Protein AF-A0A1F6PAA2-F1 (afdb_monomer_lite)

Foldseek 3Di:
DPPPVVVLVVLLVVLVVLVVVLLVLLVVLLVVLVVLVVVPVDDPVSVVVSVVLVVLSVVLVVLQVVQPPDDSVSSSVSSVVSSVSSVVSSVSSVVSCCVSPVD

pLDDT: mean 89.42, std 10.75, range [46.44, 97.75]

Sequence (103 aa):
MSERSGGEKNIEEYLYQEYDGMMNEVVFKLVELAAANVSVNLTDKEIRRIKELNSRRSNILEVQHAAKSKSTEEKIKSYQEIIPMLKELLDDMKKFEAKILPR

Structure (mmCIF, N/CA/C/O backbone):
data_AF-A0A1F6PAA2-F1
#
_entry.id   AF-A0A1F6PAA2-F1
#
loop_
_atom_site.group_PDB
_atom_site.id
_atom_site.type_symbol
_atom_site.label_atom_id
_atom_site.label_alt_id
_atom_site.label_comp_id
_atom_site.label_asym_id
_atom_site.label_entity_id
_atom_site.label_seq_id
_atom_site.pdbx_PDB_ins_code
_atom_site.Cartn_x
_atom_site.Cartn_y
_atom_site.Cartn_z
_atom_site.occupancy
_atom_site.B_iso_or_equiv
_atom_site.auth_seq_id
_atom_site.auth_comp_id
_atom_site.auth_asym_id
_atom_site.auth_atom_id
_atom_site.pdbx_PDB_model_num
ATOM 1 N N . MET A 1 1 ? -26.424 0.001 28.631 1.00 46.44 1 MET A N 1
ATOM 2 C CA . MET A 1 1 ? -25.203 0.511 27.969 1.00 46.44 1 MET A CA 1
ATOM 3 C C . MET A 1 1 ? -24.588 -0.622 27.143 1.00 46.44 1 MET A C 1
ATOM 5 O O . MET A 1 1 ? -23.769 -1.350 27.682 1.00 46.44 1 MET A O 1
ATOM 9 N N . SER A 1 2 ? -25.012 -0.828 25.885 1.00 51.69 2 SER A N 1
ATOM 10 C CA . SER A 1 2 ? -24.464 -1.908 25.022 1.00 51.69 2 SER A CA 1
ATOM 11 C C . SER A 1 2 ? -24.399 -1.582 23.519 1.00 51.69 2 SER A C 1
ATOM 13 O O . SER A 1 2 ? -23.928 -2.411 22.752 1.00 51.69 2 SER A O 1
ATOM 15 N N . GLU A 1 3 ? -24.799 -0.388 23.071 1.00 55.00 3 GLU A N 1
ATOM 16 C CA . GLU A 1 3 ? -24.858 -0.066 21.629 1.00 55.00 3 GLU A CA 1
ATOM 17 C C . GLU A 1 3 ? -23.514 0.385 21.030 1.00 55.00 3 GLU A C 1
ATOM 19 O O . GLU A 1 3 ? -23.278 0.196 19.839 1.00 55.00 3 GLU A O 1
ATOM 24 N N . ARG A 1 4 ? -22.589 0.919 21.843 1.00 56.81 4 ARG A N 1
ATOM 25 C CA . ARG A 1 4 ? -21.290 1.424 21.349 1.00 56.81 4 ARG A CA 1
ATOM 26 C C . ARG A 1 4 ? -20.408 0.336 20.728 1.00 56.81 4 ARG A C 1
ATOM 28 O O . ARG A 1 4 ? -19.791 0.572 19.699 1.00 56.81 4 ARG A O 1
ATOM 35 N N . SER A 1 5 ? -20.413 -0.871 21.297 1.00 64.94 5 SER A N 1
ATOM 36 C CA . SER A 1 5 ? -19.523 -1.956 20.858 1.00 64.94 5 SER A CA 1
ATOM 37 C C . SER A 1 5 ? -19.904 -2.551 19.491 1.00 64.94 5 SER A C 1
ATOM 39 O O . SER A 1 5 ? -19.048 -3.117 18.814 1.00 64.94 5 SER A O 1
ATOM 41 N N . GLY A 1 6 ? -21.165 -2.413 19.062 1.00 77.50 6 GLY A N 1
ATOM 42 C CA . GLY A 1 6 ? -21.617 -2.881 17.746 1.00 77.50 6 GLY A CA 1
ATOM 43 C C . GLY A 1 6 ? -21.226 -1.938 16.605 1.00 77.50 6 GLY A C 1
ATOM 44 O O . GLY A 1 6 ? -20.801 -2.395 15.548 1.00 77.50 6 GLY A O 1
ATOM 45 N N . GLY A 1 7 ? -21.314 -0.623 16.829 1.00 84.00 7 GLY A N 1
ATOM 46 C CA . GLY A 1 7 ? -20.970 0.380 15.814 1.00 84.00 7 GLY A CA 1
ATOM 47 C C . GLY A 1 7 ? -19.477 0.414 15.483 1.00 84.00 7 GLY A C 1
ATOM 48 O O . GLY A 1 7 ? -19.106 0.484 14.314 1.00 84.00 7 GLY A O 1
ATOM 49 N N . GLU A 1 8 ? -18.617 0.302 16.496 1.00 83.62 8 GLU A N 1
ATOM 50 C CA . GLU A 1 8 ? -17.159 0.314 16.314 1.00 83.62 8 GLU A CA 1
ATOM 51 C C . GLU A 1 8 ? -16.664 -0.908 15.533 1.00 83.62 8 GLU A C 1
ATOM 53 O O . GLU A 1 8 ? -15.831 -0.765 14.644 1.00 83.62 8 GLU A O 1
ATOM 58 N N . LYS A 1 9 ? -17.227 -2.097 15.786 1.00 83.75 9 LYS A N 1
ATOM 59 C CA . LYS A 1 9 ? -16.883 -3.305 15.019 1.00 83.75 9 LYS A CA 1
ATOM 60 C C . LYS A 1 9 ? -17.240 -3.185 13.538 1.00 83.75 9 LYS A C 1
ATOM 62 O O . LYS A 1 9 ? -16.438 -3.580 12.700 1.00 83.75 9 LYS A O 1
ATOM 67 N N . ASN A 1 10 ? -18.391 -2.592 13.214 1.00 92.00 10 ASN A N 1
ATOM 68 C CA . ASN A 1 10 ? -18.787 -2.370 11.820 1.00 92.00 10 ASN A CA 1
ATOM 69 C C . ASN A 1 10 ? -17.846 -1.383 11.107 1.00 92.00 10 ASN A C 1
ATOM 71 O O . ASN A 1 10 ? -17.533 -1.565 9.933 1.00 92.00 10 ASN A O 1
ATOM 75 N N . ILE A 1 11 ? -17.374 -0.347 11.812 1.00 95.06 11 ILE A N 1
ATOM 76 C CA . ILE A 1 11 ? -16.395 0.610 11.273 1.00 95.06 11 ILE A CA 1
ATOM 77 C C . ILE A 1 11 ? -15.031 -0.064 11.076 1.00 95.06 11 ILE A C 1
ATOM 79 O O . ILE A 1 11 ? -14.418 0.118 10.026 1.00 95.06 11 ILE A O 1
ATOM 83 N N . GLU A 1 12 ? -14.562 -0.846 12.054 1.00 93.81 12 GLU A N 1
ATOM 84 C CA . GLU A 1 12 ? -13.314 -1.618 11.946 1.00 93.81 12 GLU A CA 1
ATOM 85 C C . GLU A 1 12 ? -13.347 -2.540 10.723 1.00 93.81 12 GLU A C 1
ATOM 87 O O . GLU A 1 12 ? -12.401 -2.539 9.940 1.00 93.81 12 GLU A O 1
ATOM 92 N N . GLU A 1 13 ? -14.439 -3.285 10.533 1.00 95.38 13 GLU A N 1
ATOM 93 C CA . GLU A 1 13 ? -14.599 -4.210 9.410 1.00 95.38 13 GLU A CA 1
ATOM 94 C C . GLU A 1 13 ? -14.611 -3.486 8.059 1.00 95.38 13 GLU A C 1
ATOM 96 O O . GLU A 1 13 ? -13.885 -3.887 7.149 1.00 95.38 13 GLU A O 1
ATOM 101 N N . TYR A 1 14 ? -15.364 -2.387 7.940 1.00 96.75 14 TYR A N 1
ATOM 102 C CA . TYR A 1 14 ? -15.388 -1.568 6.726 1.00 96.75 14 TYR A CA 1
ATOM 103 C C . TYR A 1 14 ? -13.989 -1.041 6.368 1.00 96.75 14 TYR A C 1
ATOM 105 O O . TYR A 1 14 ? -13.522 -1.200 5.239 1.00 96.75 14 TYR A O 1
ATOM 113 N N . LEU A 1 15 ? -13.290 -0.446 7.340 1.00 96.50 15 LEU A N 1
ATOM 1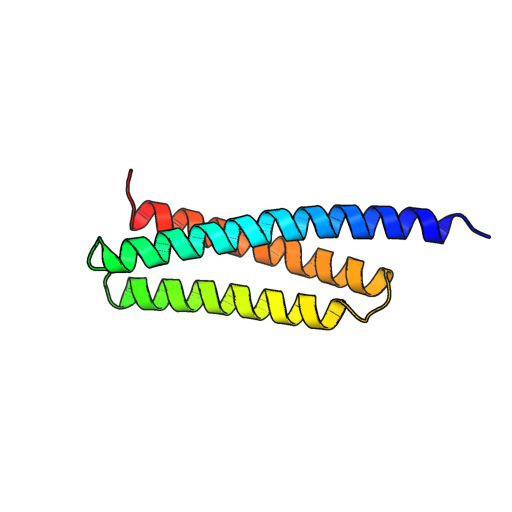14 C CA . LEU A 1 15 ? -11.956 0.111 7.117 1.00 96.50 15 LEU A CA 1
ATOM 115 C C . LEU A 1 15 ? -10.931 -0.981 6.802 1.00 96.50 15 LEU A C 1
ATOM 117 O O . LEU A 1 15 ? -10.048 -0.772 5.971 1.00 96.50 15 LEU A O 1
ATOM 121 N N . TYR A 1 16 ? -11.055 -2.150 7.432 1.00 95.38 16 TYR A N 1
ATOM 122 C CA . TYR A 1 16 ? -10.209 -3.295 7.127 1.00 95.38 16 TYR A CA 1
ATOM 123 C C . TYR A 1 16 ? -10.423 -3.799 5.695 1.00 95.38 16 TYR A C 1
ATOM 125 O O . TYR A 1 16 ? -9.441 -4.066 5.008 1.00 95.38 16 TYR A O 1
ATOM 133 N N . GLN A 1 17 ? -11.667 -3.883 5.215 1.00 96.56 17 GLN A N 1
ATOM 134 C CA . GLN A 1 17 ? -11.960 -4.270 3.829 1.00 96.56 17 GLN A CA 1
ATOM 135 C C . GLN A 1 17 ? -11.397 -3.258 2.818 1.00 96.56 17 GLN A C 1
ATOM 137 O O . GLN A 1 17 ? -10.812 -3.662 1.812 1.00 96.56 17 GLN A O 1
ATOM 142 N N . GLU A 1 18 ? -11.517 -1.953 3.092 1.00 96.94 18 GLU A N 1
ATOM 143 C CA . GLU A 1 18 ? -10.921 -0.903 2.250 1.00 96.94 18 GLU A CA 1
ATOM 144 C C . GLU A 1 18 ? -9.385 -1.021 2.222 1.00 96.94 18 GLU A C 1
ATOM 146 O O . GLU A 1 18 ? -8.776 -1.006 1.149 1.00 96.94 18 GLU A O 1
ATOM 151 N N . TYR A 1 19 ? -8.764 -1.215 3.391 1.00 96.31 19 TYR A N 1
ATOM 152 C CA . TYR A 1 19 ? -7.330 -1.483 3.518 1.00 96.31 19 TYR A CA 1
ATOM 153 C C . TYR A 1 19 ? -6.893 -2.720 2.718 1.00 96.31 19 TYR A C 1
ATOM 155 O O . TYR A 1 19 ? -5.927 -2.645 1.957 1.00 96.31 19 TYR A O 1
ATOM 163 N N . ASP A 1 20 ? -7.583 -3.849 2.889 1.00 95.75 20 ASP A N 1
ATOM 164 C CA . ASP A 1 20 ? -7.212 -5.131 2.286 1.00 95.75 20 ASP A CA 1
ATOM 165 C C . ASP A 1 20 ? -7.308 -5.070 0.757 1.00 95.75 20 ASP A C 1
ATOM 167 O O . ASP A 1 20 ? -6.371 -5.458 0.056 1.00 95.75 20 ASP A O 1
ATOM 171 N N . GLY A 1 21 ? -8.381 -4.465 0.234 1.00 96.88 21 GLY A N 1
ATOM 172 C CA . GLY A 1 21 ? -8.548 -4.225 -1.199 1.00 96.88 21 GLY A CA 1
ATOM 173 C C . GLY A 1 21 ? -7.403 -3.402 -1.798 1.00 96.88 21 GLY A C 1
ATOM 174 O O . GLY A 1 21 ? -6.822 -3.792 -2.812 1.00 96.88 21 GLY A O 1
ATOM 175 N N . MET A 1 22 ? -7.017 -2.303 -1.142 1.00 97.69 22 MET A N 1
ATOM 176 C CA . MET A 1 22 ? -5.909 -1.457 -1.605 1.00 97.69 22 MET A CA 1
ATOM 177 C C . MET A 1 22 ? -4.547 -2.142 -1.479 1.00 97.69 22 MET A C 1
ATOM 179 O O . MET A 1 22 ? -3.713 -2.019 -2.374 1.00 97.69 22 MET A O 1
ATOM 183 N N . MET A 1 23 ? -4.300 -2.878 -0.392 1.00 96.62 23 MET A N 1
ATOM 184 C CA . MET A 1 23 ? -3.048 -3.615 -0.211 1.00 96.62 23 MET A CA 1
ATOM 185 C C . MET A 1 23 ? -2.890 -4.708 -1.275 1.00 96.62 23 MET A C 1
ATOM 187 O O . MET A 1 23 ? -1.796 -4.880 -1.816 1.00 96.62 23 MET A O 1
ATOM 191 N N . ASN A 1 24 ? -3.976 -5.401 -1.627 1.00 96.81 24 ASN A N 1
ATOM 192 C CA . ASN A 1 24 ? -3.980 -6.369 -2.722 1.00 96.81 24 ASN A CA 1
ATOM 193 C C . ASN A 1 24 ? -3.671 -5.700 -4.073 1.00 96.81 24 ASN A C 1
ATOM 195 O O . ASN A 1 24 ? -2.853 -6.225 -4.830 1.00 96.81 24 ASN A O 1
ATOM 199 N N . GLU A 1 25 ? -4.233 -4.517 -4.353 1.00 97.06 25 GLU A N 1
ATOM 200 C CA . GLU A 1 25 ? -3.894 -3.743 -5.559 1.00 97.0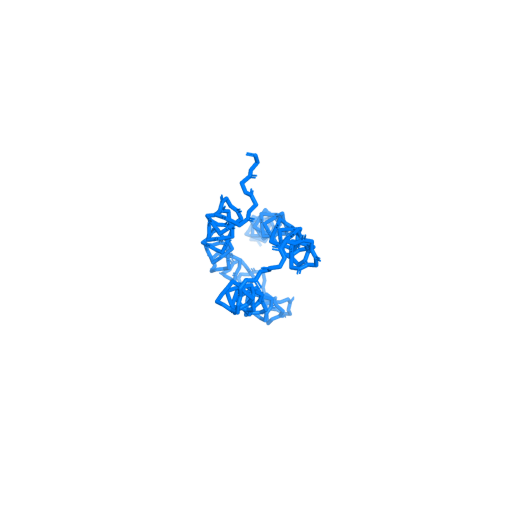6 25 GLU A CA 1
ATOM 201 C C . GLU A 1 25 ? -2.406 -3.338 -5.578 1.00 97.06 25 GLU A C 1
ATOM 203 O O . GLU A 1 25 ? -1.738 -3.496 -6.601 1.00 97.06 25 GLU A O 1
ATOM 208 N N . VAL A 1 26 ? -1.848 -2.887 -4.446 1.00 96.75 26 VAL A N 1
ATOM 209 C CA . VAL A 1 26 ? -0.414 -2.556 -4.326 1.00 96.75 26 VAL A CA 1
ATOM 210 C C . VAL A 1 26 ? 0.456 -3.778 -4.622 1.00 96.75 26 VAL A C 1
ATOM 212 O O . VAL A 1 26 ? 1.425 -3.678 -5.375 1.00 96.75 26 VAL A O 1
ATOM 215 N N . VAL A 1 27 ? 0.128 -4.937 -4.044 1.00 95.12 27 VAL A N 1
ATOM 216 C CA . VAL A 1 27 ? 0.878 -6.180 -4.276 1.00 95.12 27 VAL A CA 1
ATOM 217 C C . VAL A 1 27 ? 0.822 -6.576 -5.748 1.00 95.12 27 VAL A C 1
ATOM 219 O O . VAL A 1 27 ? 1.867 -6.861 -6.330 1.00 95.12 27 VAL A O 1
ATOM 222 N N . PHE A 1 28 ? -0.362 -6.544 -6.361 1.00 95.19 28 PHE A N 1
ATOM 223 C CA . PHE A 1 28 ? -0.532 -6.866 -7.775 1.00 95.19 28 PHE A CA 1
ATOM 224 C C . PHE A 1 28 ? 0.330 -5.963 -8.666 1.00 95.19 28 PHE A C 1
ATOM 226 O O . PHE A 1 28 ? 1.125 -6.455 -9.466 1.00 95.19 28 PHE A O 1
ATOM 233 N N . LYS A 1 29 ? 0.278 -4.645 -8.448 1.00 93.88 29 LYS A N 1
ATOM 234 C CA . LYS A 1 29 ? 1.091 -3.691 -9.210 1.00 93.88 29 LYS A CA 1
ATOM 235 C C . LYS A 1 29 ? 2.591 -3.887 -9.005 1.00 93.88 29 LYS A C 1
ATOM 237 O O . LYS A 1 29 ? 3.361 -3.748 -9.950 1.00 93.88 29 LYS A O 1
ATOM 242 N N . LEU A 1 30 ? 3.045 -4.226 -7.796 1.00 92.50 30 LEU A N 1
ATOM 243 C CA . LEU A 1 30 ? 4.462 -4.528 -7.560 1.00 92.50 30 LEU A CA 1
ATOM 244 C C . LEU A 1 30 ? 4.920 -5.755 -8.357 1.00 92.50 30 LEU A C 1
ATOM 246 O O . LEU A 1 30 ? 6.046 -5.759 -8.853 1.00 92.50 30 LEU A O 1
ATOM 250 N N . VAL A 1 31 ? 4.059 -6.765 -8.505 1.00 91.62 31 VAL A N 1
ATOM 251 C CA . VAL A 1 31 ? 4.339 -7.939 -9.343 1.00 91.62 31 VAL A CA 1
ATOM 252 C C . VAL A 1 31 ? 4.437 -7.546 -10.818 1.00 91.62 31 VAL A C 1
ATOM 254 O O . VAL A 1 31 ? 5.392 -7.955 -11.475 1.00 91.62 31 VAL A O 1
ATOM 257 N N . GLU A 1 32 ? 3.530 -6.710 -11.330 1.00 90.44 32 GLU A N 1
ATOM 258 C CA . GLU A 1 32 ? 3.593 -6.212 -12.716 1.00 90.44 32 GLU A CA 1
ATOM 259 C C . GLU A 1 32 ? 4.877 -5.411 -12.984 1.00 90.44 32 GLU A C 1
ATOM 261 O O . GLU A 1 32 ? 5.577 -5.659 -13.967 1.00 90.44 32 GLU A O 1
ATOM 266 N N . LEU A 1 33 ? 5.249 -4.503 -12.075 1.00 88.38 33 LEU A N 1
ATOM 267 C CA . LEU A 1 33 ? 6.488 -3.723 -12.177 1.00 88.38 33 LEU A CA 1
ATOM 268 C C . LEU A 1 33 ? 7.741 -4.616 -12.089 1.00 88.38 33 LEU A C 1
ATOM 270 O O . LEU A 1 33 ? 8.729 -4.377 -12.784 1.00 88.38 33 LEU A O 1
ATOM 274 N N . ALA A 1 34 ? 7.715 -5.659 -11.254 1.00 85.31 34 ALA A N 1
ATOM 275 C CA . ALA A 1 34 ? 8.802 -6.632 -11.165 1.00 85.31 34 ALA A CA 1
ATOM 276 C C . ALA A 1 34 ? 8.905 -7.502 -12.428 1.00 85.31 34 ALA A C 1
ATOM 278 O O . ALA A 1 34 ? 10.014 -7.796 -12.870 1.00 85.31 34 ALA A O 1
AT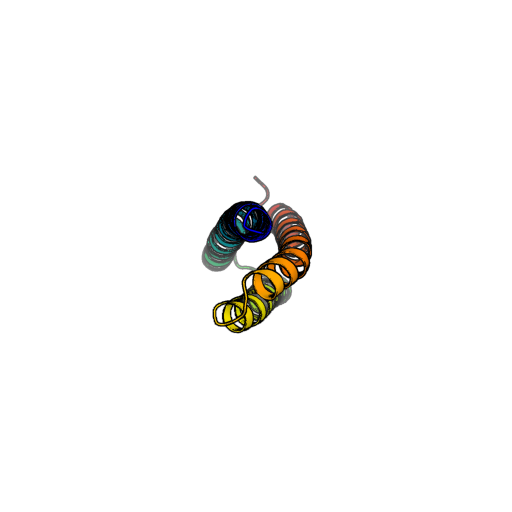OM 279 N N . ALA A 1 35 ? 7.780 -7.874 -13.040 1.00 85.69 35 ALA A N 1
ATOM 280 C CA . ALA A 1 35 ? 7.765 -8.577 -14.319 1.00 85.69 35 ALA A CA 1
ATOM 281 C C . ALA A 1 35 ? 8.324 -7.692 -15.446 1.00 85.69 35 ALA A C 1
ATOM 283 O O . ALA A 1 35 ? 9.157 -8.154 -16.226 1.00 85.69 35 ALA A O 1
ATOM 284 N N . ALA A 1 36 ? 7.970 -6.402 -15.462 1.00 80.88 36 ALA A N 1
ATOM 285 C CA . ALA A 1 36 ? 8.529 -5.420 -16.392 1.00 80.88 36 ALA A CA 1
ATOM 286 C C . ALA A 1 36 ? 10.057 -5.302 -16.278 1.00 80.88 36 ALA A C 1
ATOM 288 O O . ALA A 1 36 ? 10.748 -5.147 -17.284 1.00 80.88 36 ALA A O 1
ATOM 289 N N . ASN A 1 37 ? 10.604 -5.439 -15.064 1.00 71.94 37 ASN A N 1
ATOM 290 C CA . ASN A 1 37 ? 12.051 -5.475 -14.845 1.00 71.94 37 ASN A CA 1
ATOM 291 C C . ASN A 1 37 ? 12.742 -6.628 -15.583 1.00 71.94 37 ASN A C 1
ATOM 293 O O . ASN A 1 37 ? 13.883 -6.487 -16.013 1.00 71.94 37 ASN A O 1
ATOM 297 N N . VAL A 1 38 ? 12.054 -7.758 -15.743 1.00 72.50 38 VAL A N 1
ATOM 298 C CA . VAL A 1 38 ? 12.579 -8.927 -16.455 1.00 72.50 38 VAL A CA 1
ATOM 299 C C . VAL A 1 38 ? 12.410 -8.778 -17.972 1.00 72.50 38 VAL A C 1
ATOM 301 O O . VAL A 1 38 ? 13.245 -9.279 -18.719 1.00 72.50 38 VAL A O 1
ATOM 304 N N . SER A 1 39 ? 11.367 -8.082 -18.442 1.00 71.56 39 SER A N 1
ATOM 305 C CA . SER A 1 39 ? 11.009 -8.032 -19.867 1.00 71.56 39 SER A CA 1
ATOM 306 C C . SER A 1 39 ? 11.427 -6.765 -20.627 1.00 71.56 39 SER A C 1
ATOM 308 O O . SER A 1 39 ? 11.539 -6.832 -21.848 1.00 71.56 39 SER A O 1
ATOM 310 N N . VAL A 1 40 ? 11.639 -5.620 -19.961 1.00 69.00 40 VAL A N 1
ATOM 311 C CA . VAL A 1 40 ? 11.772 -4.293 -20.619 1.00 69.00 40 VAL A CA 1
ATOM 312 C C . VAL A 1 40 ? 13.163 -3.649 -20.450 1.00 69.00 40 VAL A C 1
ATOM 314 O O . VAL A 1 40 ? 13.399 -2.571 -20.981 1.00 69.00 40 VAL A O 1
ATOM 317 N N . ASN A 1 41 ? 14.127 -4.299 -19.780 1.00 74.50 41 ASN A N 1
ATOM 318 C CA . ASN A 1 41 ? 15.438 -3.702 -19.444 1.00 74.50 41 ASN A CA 1
ATOM 319 C C . ASN A 1 41 ? 15.291 -2.327 -18.759 1.00 74.50 41 ASN A C 1
ATOM 321 O O . ASN A 1 41 ? 15.712 -1.297 -19.287 1.00 74.50 41 ASN A O 1
ATOM 325 N N . LEU A 1 42 ? 14.680 -2.315 -17.570 1.00 85.56 42 LEU A N 1
ATOM 326 C CA . LEU A 1 42 ? 14.527 -1.093 -16.780 1.00 85.56 42 LEU A CA 1
ATOM 327 C C . LEU A 1 42 ? 15.880 -0.451 -16.453 1.00 85.56 42 LEU A C 1
ATOM 329 O O . LEU A 1 42 ? 16.877 -1.123 -16.187 1.00 85.56 42 LEU A O 1
ATOM 333 N N . THR A 1 43 ? 15.894 0.877 -16.407 1.00 89.81 43 THR A N 1
ATOM 334 C CA . THR A 1 43 ? 17.058 1.648 -15.969 1.00 89.81 43 THR A CA 1
ATOM 335 C C . THR A 1 43 ? 17.280 1.516 -14.460 1.00 89.81 43 THR A C 1
ATOM 337 O O . THR A 1 43 ? 16.344 1.314 -13.683 1.00 89.81 43 THR A O 1
ATOM 340 N N . ASP A 1 44 ? 18.508 1.764 -13.994 1.00 90.81 44 ASP A N 1
ATOM 341 C CA . ASP A 1 44 ? 18.827 1.794 -12.557 1.00 90.81 44 ASP A CA 1
ATOM 342 C C . ASP A 1 44 ? 17.921 2.741 -11.755 1.00 90.81 44 ASP A C 1
ATOM 344 O O . ASP A 1 44 ? 17.597 2.475 -10.596 1.00 90.81 44 ASP A O 1
ATOM 348 N N . LYS A 1 45 ? 17.511 3.865 -12.359 1.00 92.00 45 LYS A N 1
ATOM 349 C CA . LYS A 1 45 ? 16.600 4.830 -11.726 1.00 92.00 45 LYS A CA 1
ATOM 350 C C . LYS A 1 45 ? 15.205 4.233 -11.532 1.00 92.00 45 LYS A C 1
ATOM 352 O O . LYS A 1 45 ? 14.604 4.435 -10.481 1.00 92.00 45 LYS A O 1
ATOM 357 N N . GLU A 1 46 ? 14.706 3.484 -12.509 1.00 91.62 46 GLU A N 1
ATOM 358 C CA . GLU A 1 46 ? 13.407 2.806 -12.439 1.00 91.62 46 GLU A CA 1
ATOM 359 C C . GLU A 1 46 ? 13.433 1.653 -11.435 1.00 91.62 46 GLU A C 1
ATOM 361 O O . GLU A 1 46 ? 12.535 1.547 -10.601 1.00 91.62 46 GLU A O 1
ATOM 366 N N . ILE A 1 47 ? 14.512 0.868 -11.411 1.00 91.06 47 ILE A N 1
ATOM 367 C CA . ILE A 1 47 ? 14.711 -0.191 -10.413 1.00 91.06 47 ILE A CA 1
ATOM 368 C C . ILE A 1 47 ? 14.753 0.395 -8.995 1.00 91.06 47 ILE A C 1
ATOM 370 O O . ILE A 1 47 ? 14.128 -0.145 -8.078 1.00 91.06 47 ILE A O 1
ATOM 374 N N . ARG A 1 48 ? 15.461 1.517 -8.789 1.00 93.38 48 ARG A N 1
ATOM 375 C CA . ARG A 1 48 ? 15.460 2.229 -7.497 1.00 93.38 48 ARG A CA 1
ATOM 376 C C . ARG A 1 48 ? 14.055 2.680 -7.112 1.00 93.38 48 ARG A C 1
ATOM 378 O O . ARG A 1 48 ? 13.660 2.463 -5.970 1.00 93.38 48 ARG A O 1
ATOM 385 N N . ARG A 1 49 ? 13.277 3.214 -8.058 1.00 94.56 49 ARG A N 1
ATOM 386 C CA . ARG A 1 49 ? 11.895 3.629 -7.796 1.00 94.56 49 ARG A CA 1
ATOM 387 C C . ARG A 1 49 ? 11.001 2.456 -7.383 1.00 94.56 49 ARG A C 1
ATOM 389 O O . ARG A 1 49 ? 10.232 2.600 -6.439 1.00 94.56 49 ARG A O 1
ATOM 396 N N . ILE A 1 50 ? 11.136 1.282 -8.003 1.00 93.00 50 ILE A N 1
ATOM 397 C CA . ILE A 1 50 ? 10.407 0.068 -7.581 1.00 93.00 50 ILE A CA 1
ATOM 398 C C . ILE A 1 50 ? 10.773 -0.315 -6.141 1.00 93.00 50 ILE A C 1
ATOM 400 O O . ILE A 1 50 ? 9.891 -0.613 -5.335 1.00 93.00 50 ILE A O 1
ATOM 404 N N . LYS A 1 51 ? 12.064 -0.263 -5.786 1.00 93.19 51 LYS A N 1
ATOM 405 C CA . LYS A 1 51 ? 12.522 -0.532 -4.412 1.00 93.19 51 LYS A CA 1
ATOM 406 C C . LYS A 1 51 ? 11.944 0.466 -3.406 1.00 93.19 51 LYS A C 1
ATOM 408 O O . LYS A 1 51 ? 11.539 0.051 -2.324 1.00 93.19 51 LYS A O 1
ATOM 413 N N . GLU A 1 52 ? 11.862 1.749 -3.756 1.00 95.94 52 GLU A N 1
ATOM 414 C CA . GLU A 1 52 ? 11.217 2.776 -2.924 1.00 95.94 52 GLU A CA 1
ATOM 415 C C . GLU A 1 52 ? 9.725 2.491 -2.709 1.00 95.94 52 GLU A C 1
ATOM 417 O O . GLU A 1 52 ? 9.247 2.546 -1.577 1.00 95.94 52 GLU A O 1
ATOM 422 N N . LEU A 1 53 ? 8.990 2.149 -3.773 1.00 95.88 53 LEU A N 1
ATOM 423 C CA . LEU A 1 53 ? 7.565 1.809 -3.693 1.00 95.88 53 LEU A CA 1
ATOM 424 C C . LEU A 1 53 ? 7.337 0.573 -2.808 1.00 95.88 53 LEU A C 1
ATOM 426 O O . LEU A 1 53 ? 6.460 0.582 -1.945 1.00 95.88 53 LEU A O 1
ATOM 430 N N . ASN A 1 54 ? 8.177 -0.458 -2.950 1.00 95.38 54 ASN A N 1
ATOM 431 C CA . ASN A 1 54 ? 8.117 -1.641 -2.092 1.00 95.38 54 ASN A CA 1
ATOM 432 C C . ASN A 1 54 ? 8.482 -1.323 -0.630 1.00 95.38 54 ASN A C 1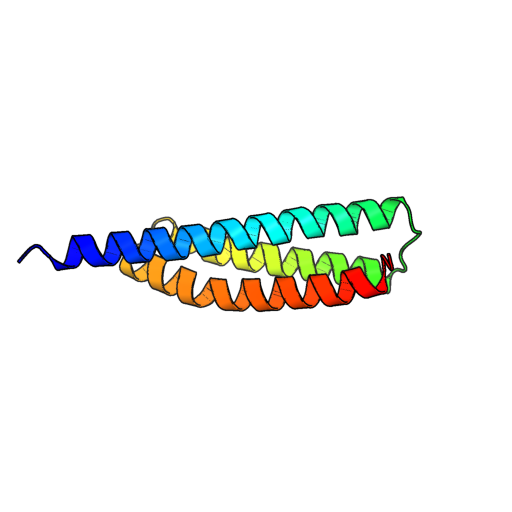
ATOM 434 O O . ASN A 1 54 ? 7.863 -1.858 0.284 1.00 95.38 54 ASN A O 1
ATOM 438 N N . SER A 1 55 ? 9.437 -0.418 -0.392 1.00 96.75 55 SER A N 1
ATOM 439 C CA . SER A 1 55 ? 9.782 0.051 0.957 1.00 96.75 55 SER A CA 1
ATOM 440 C C . SER A 1 55 ? 8.605 0.769 1.630 1.00 96.75 55 SER A C 1
ATOM 442 O O . SER A 1 55 ? 8.257 0.465 2.768 1.00 96.75 55 SER A O 1
ATOM 444 N N . ARG A 1 56 ? 7.899 1.647 0.902 1.00 96.94 56 ARG A N 1
ATOM 445 C CA . ARG A 1 56 ? 6.673 2.297 1.403 1.00 96.94 56 ARG A CA 1
ATOM 446 C C . ARG A 1 56 ? 5.587 1.280 1.754 1.00 96.94 56 ARG A C 1
ATOM 448 O O . ARG A 1 56 ? 4.959 1.408 2.802 1.00 96.94 56 ARG A O 1
ATOM 455 N N . ARG A 1 57 ? 5.397 0.250 0.920 1.00 96.38 57 ARG A N 1
ATOM 456 C CA . ARG A 1 57 ? 4.490 -0.868 1.222 1.00 96.38 57 ARG A CA 1
ATOM 457 C C . ARG A 1 57 ? 4.906 -1.602 2.504 1.00 96.38 57 ARG A C 1
ATOM 459 O O . ARG A 1 57 ? 4.040 -1.888 3.328 1.00 96.38 57 ARG A O 1
ATOM 466 N N . SER A 1 58 ? 6.197 -1.874 2.703 1.00 95.81 58 SER A N 1
ATOM 467 C CA . SER A 1 58 ? 6.699 -2.484 3.944 1.00 9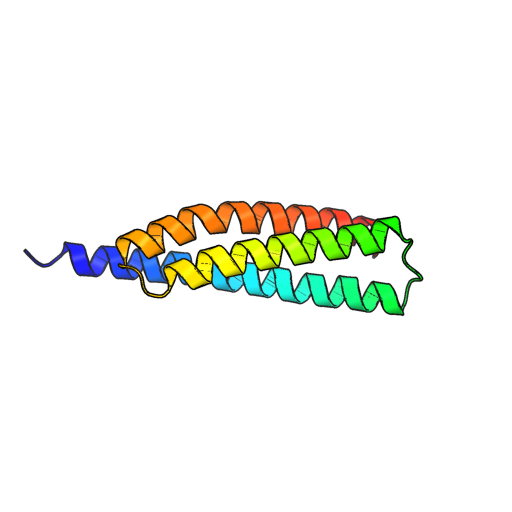5.81 58 SER A CA 1
ATOM 468 C C . SER A 1 58 ? 6.398 -1.625 5.173 1.00 95.81 58 SER A C 1
ATOM 470 O O . SER A 1 58 ? 5.858 -2.148 6.141 1.00 95.81 58 SER A O 1
ATOM 472 N N . ASN A 1 59 ? 6.626 -0.309 5.110 1.00 94.75 59 ASN A N 1
ATOM 473 C CA . ASN A 1 59 ? 6.307 0.598 6.219 1.00 94.75 59 ASN A CA 1
ATOM 474 C C . ASN A 1 59 ? 4.812 0.553 6.577 1.00 94.75 59 ASN A C 1
ATOM 476 O O . ASN A 1 59 ? 4.449 0.504 7.748 1.00 94.75 59 ASN A O 1
ATOM 480 N N . ILE A 1 60 ? 3.928 0.517 5.575 1.00 94.81 60 ILE A N 1
ATOM 481 C CA . ILE A 1 60 ? 2.481 0.386 5.803 1.00 94.81 60 ILE A CA 1
ATOM 482 C C . ILE A 1 60 ? 2.144 -0.946 6.495 1.00 94.81 60 ILE A C 1
ATOM 484 O O . ILE A 1 60 ? 1.308 -0.984 7.401 1.00 94.81 60 ILE A O 1
ATOM 488 N N . LEU A 1 61 ? 2.792 -2.043 6.092 1.00 93.94 61 LEU A N 1
ATOM 489 C CA . LEU A 1 61 ? 2.607 -3.348 6.732 1.00 93.94 61 LEU A CA 1
ATOM 490 C C . LEU A 1 61 ? 3.091 -3.363 8.180 1.00 93.94 61 LEU A C 1
ATOM 492 O O . LEU A 1 61 ? 2.456 -4.006 9.010 1.00 93.94 61 LEU A O 1
ATOM 496 N N . GLU A 1 62 ? 4.170 -2.654 8.502 1.00 93.81 62 GLU A N 1
ATOM 497 C CA . GLU A 1 62 ? 4.657 -2.530 9.878 1.00 93.81 62 GLU A CA 1
ATOM 498 C C . GLU A 1 62 ? 3.643 -1.804 10.769 1.00 93.81 62 GLU A C 1
ATOM 500 O O . GLU A 1 62 ? 3.320 -2.298 11.853 1.00 93.81 62 GLU A O 1
ATOM 505 N N . VAL A 1 63 ? 3.070 -0.692 10.287 1.00 91.12 63 VAL A N 1
ATOM 506 C CA . VAL A 1 63 ? 2.004 0.034 11.002 1.00 91.12 63 VAL A CA 1
ATOM 507 C C . VAL A 1 63 ? 0.790 -0.874 11.212 1.00 91.12 63 VAL A C 1
ATOM 509 O O . VAL A 1 63 ? 0.263 -0.964 12.323 1.00 91.12 63 VAL A O 1
ATOM 512 N N . GLN A 1 64 ? 0.375 -1.613 10.178 1.00 91.81 64 GLN A N 1
ATOM 513 C CA . GLN A 1 64 ? -0.756 -2.534 10.285 1.00 91.81 64 GLN A CA 1
ATOM 514 C C . GLN A 1 64 ? -0.482 -3.693 11.250 1.00 91.81 64 GLN A C 1
ATOM 516 O O . GLN A 1 64 ? -1.342 -4.044 12.059 1.00 91.81 64 GLN A O 1
ATOM 521 N N . HIS A 1 65 ? 0.714 -4.279 11.198 1.00 91.06 65 HIS A N 1
ATOM 522 C CA . HIS A 1 65 ? 1.105 -5.374 12.077 1.00 91.06 65 HIS A CA 1
ATOM 523 C C . HIS A 1 65 ? 1.109 -4.928 13.542 1.00 91.06 65 HIS A C 1
ATOM 525 O O . HIS A 1 65 ? 0.581 -5.638 14.399 1.00 91.06 65 HIS A O 1
ATOM 531 N N . ALA A 1 66 ? 1.622 -3.726 13.822 1.00 89.81 66 ALA A N 1
ATOM 532 C CA . ALA A 1 66 ? 1.592 -3.130 15.154 1.00 89.81 66 ALA A CA 1
ATOM 533 C C . ALA A 1 66 ? 0.162 -2.882 15.670 1.00 89.81 66 ALA A C 1
ATOM 535 O O . ALA A 1 66 ? -0.048 -2.853 16.881 1.00 89.81 66 ALA A O 1
ATOM 536 N N . ALA A 1 67 ? -0.822 -2.718 14.780 1.00 87.94 67 ALA A N 1
ATOM 537 C CA . ALA A 1 67 ? -2.220 -2.502 15.142 1.00 87.94 67 ALA A CA 1
ATOM 538 C C . ALA A 1 67 ? -3.002 -3.798 15.428 1.00 87.94 67 ALA A C 1
ATOM 540 O O . ALA A 1 67 ? -3.983 -3.764 16.168 1.00 87.94 67 ALA A O 1
ATOM 541 N N . LYS A 1 68 ? -2.584 -4.958 14.896 1.00 86.12 68 LYS A N 1
ATOM 542 C CA . LYS A 1 68 ? -3.362 -6.215 14.980 1.00 86.12 68 LYS A CA 1
ATOM 543 C C . LYS A 1 68 ? -3.716 -6.651 16.404 1.00 86.12 68 LYS A C 1
ATOM 545 O O . LYS A 1 68 ? -4.800 -7.195 16.612 1.00 86.12 68 LYS A O 1
ATOM 550 N N . SER A 1 69 ? -2.818 -6.433 17.360 1.00 87.12 69 SER A N 1
ATOM 551 C CA . SER A 1 69 ? -2.990 -6.813 18.769 1.00 87.12 69 SER A CA 1
ATOM 552 C C . SER A 1 69 ? -3.626 -5.722 19.637 1.00 87.12 69 SER A C 1
ATOM 554 O O . SER A 1 69 ? -3.808 -5.935 20.835 1.00 87.12 69 SER A O 1
ATOM 556 N N . LYS A 1 70 ? -3.955 -4.563 19.057 1.00 90.75 70 LYS A N 1
ATOM 557 C CA . LYS A 1 70 ? -4.515 -3.415 19.774 1.00 90.75 70 LYS A CA 1
ATOM 558 C C . LYS A 1 70 ? -6.036 -3.492 19.914 1.00 90.75 70 LYS A C 1
ATOM 560 O O . LYS A 1 70 ? -6.698 -4.362 19.342 1.00 90.75 70 LYS A O 1
ATOM 565 N N . SER A 1 71 ? -6.589 -2.560 20.688 1.00 92.38 71 SER A N 1
ATOM 566 C CA . SER A 1 71 ? -8.036 -2.372 20.826 1.00 92.38 71 SER A CA 1
ATOM 567 C C . SER A 1 71 ? -8.705 -2.027 19.483 1.00 92.38 71 SER A C 1
ATOM 569 O O . SER A 1 71 ? -8.051 -1.531 18.566 1.00 92.38 71 SER A O 1
ATOM 571 N N . THR A 1 72 ? -10.018 -2.258 19.356 1.00 91.69 72 THR A N 1
ATOM 572 C CA . THR A 1 72 ? -10.781 -1.898 18.141 1.00 91.69 72 THR A CA 1
ATOM 573 C C . THR A 1 72 ? -10.647 -0.409 17.806 1.00 91.69 72 THR A C 1
ATOM 575 O O . THR A 1 72 ? -10.421 -0.065 16.650 1.00 91.69 72 THR A O 1
ATOM 578 N N . GLU A 1 73 ? -10.694 0.476 18.806 1.00 92.81 73 GLU A N 1
ATOM 579 C CA . GLU A 1 73 ? -10.503 1.918 18.604 1.00 92.81 73 GLU A CA 1
ATOM 580 C C . GLU A 1 73 ? -9.121 2.236 18.008 1.00 92.81 73 GLU A C 1
ATOM 582 O O . GLU A 1 73 ? -9.004 3.017 17.064 1.00 92.81 73 GLU A O 1
ATOM 587 N N . GLU A 1 74 ? -8.060 1.613 18.522 1.00 93.69 74 GLU A N 1
ATOM 588 C CA . GLU A 1 74 ? -6.709 1.814 17.997 1.00 93.69 74 GLU A CA 1
ATOM 589 C C . GLU A 1 74 ? -6.532 1.234 16.593 1.00 93.69 74 GLU A C 1
ATOM 591 O O . GLU A 1 74 ? -5.861 1.852 15.771 1.00 93.69 74 GLU A O 1
ATOM 596 N N . LYS A 1 75 ? -7.157 0.093 16.286 1.00 93.31 75 LYS A N 1
ATOM 597 C CA . LYS A 1 75 ? -7.163 -0.460 14.925 1.00 93.31 75 LYS A CA 1
ATOM 598 C C . LYS A 1 75 ? -7.850 0.475 13.941 1.00 93.31 75 LYS A C 1
ATOM 600 O O . LYS A 1 75 ? -7.307 0.713 12.868 1.00 93.31 75 LYS A O 1
ATOM 605 N N . ILE A 1 76 ? -9.000 1.037 14.317 1.00 95.12 76 ILE A N 1
ATOM 606 C CA . ILE A 1 76 ? -9.713 2.038 13.513 1.00 95.12 76 ILE A CA 1
ATOM 607 C C . ILE A 1 76 ? -8.797 3.228 13.224 1.00 95.12 76 ILE A C 1
ATOM 609 O O . ILE A 1 76 ? -8.650 3.597 12.061 1.00 95.12 76 ILE A O 1
ATOM 613 N N . LYS A 1 77 ? -8.128 3.778 14.248 1.00 94.50 77 LYS A N 1
ATOM 614 C CA . LYS A 1 77 ? -7.164 4.879 14.072 1.00 94.50 77 LYS A CA 1
ATOM 615 C C . LYS A 1 77 ? -6.032 4.489 13.124 1.00 94.50 77 LYS A C 1
ATOM 617 O O . LYS A 1 77 ? -5.738 5.227 12.190 1.00 94.50 77 LYS A O 1
ATOM 622 N N . SER A 1 78 ? -5.453 3.302 13.295 1.00 95.44 78 SER A N 1
ATOM 623 C CA . SER A 1 78 ? -4.405 2.812 12.398 1.00 95.44 78 SER A CA 1
ATOM 624 C C . SER A 1 78 ? -4.891 2.657 10.956 1.00 95.44 78 SER A C 1
ATOM 626 O O . SER A 1 78 ? -4.181 3.060 10.042 1.00 95.44 78 SER A O 1
ATOM 628 N N . TYR A 1 79 ? -6.099 2.142 10.712 1.00 96.00 79 TYR A N 1
ATOM 629 C CA . TYR A 1 79 ? -6.637 2.079 9.350 1.00 96.00 79 TYR A CA 1
ATOM 630 C C . TYR A 1 79 ? -6.914 3.469 8.768 1.00 96.00 79 TYR A C 1
ATOM 632 O O . TYR A 1 79 ? -6.624 3.703 7.596 1.00 96.00 79 TYR A O 1
ATOM 640 N N . GLN A 1 80 ? -7.411 4.407 9.578 1.00 95.44 80 GLN A N 1
ATOM 641 C CA . GLN A 1 80 ? -7.611 5.800 9.166 1.00 95.44 80 GLN A CA 1
ATOM 642 C C . GLN A 1 80 ? -6.296 6.498 8.787 1.00 95.44 80 GLN A C 1
ATOM 644 O O . GLN A 1 80 ? -6.301 7.338 7.890 1.00 95.44 80 GLN A O 1
ATOM 649 N N . GLU A 1 81 ? -5.178 6.131 9.414 1.00 94.94 81 GLU A N 1
ATOM 650 C CA . GLU A 1 81 ? -3.836 6.608 9.052 1.00 94.94 81 GLU A CA 1
ATOM 651 C C . GLU A 1 81 ? -3.280 5.902 7.804 1.00 94.94 81 GLU A C 1
ATOM 653 O O . GLU A 1 81 ? -2.714 6.545 6.920 1.00 94.94 81 GLU A O 1
ATOM 658 N N . ILE A 1 82 ? -3.467 4.583 7.698 1.00 96.12 82 ILE A N 1
ATOM 659 C CA . ILE A 1 82 ? -2.912 3.759 6.617 1.00 96.12 82 ILE A CA 1
ATOM 660 C C . ILE A 1 82 ? -3.610 4.003 5.273 1.00 96.12 82 ILE A C 1
ATOM 662 O O . ILE A 1 82 ? -2.944 4.045 4.238 1.00 96.12 82 ILE A O 1
ATOM 666 N N . ILE A 1 83 ? -4.941 4.122 5.248 1.00 97.25 83 ILE A N 1
ATOM 667 C CA . ILE A 1 83 ? -5.711 4.215 3.996 1.00 97.25 83 ILE A CA 1
ATOM 668 C C . ILE A 1 83 ? -5.237 5.388 3.113 1.00 97.25 83 ILE A C 1
ATOM 670 O O . ILE A 1 83 ? -5.000 5.167 1.923 1.00 97.25 83 ILE A O 1
ATOM 674 N N . PRO A 1 84 ? -5.026 6.613 3.634 1.00 96.81 84 PRO A N 1
ATOM 675 C CA . PRO A 1 84 ? -4.427 7.700 2.859 1.00 96.81 84 PRO A CA 1
ATOM 676 C C . PRO A 1 84 ? -3.039 7.362 2.297 1.00 96.81 84 PRO A C 1
ATOM 678 O O . PRO A 1 84 ? -2.767 7.660 1.134 1.00 96.81 84 PRO A O 1
ATOM 681 N N . MET A 1 85 ? -2.185 6.690 3.079 1.00 96.69 85 MET A N 1
ATOM 682 C CA . MET A 1 85 ? -0.850 6.270 2.630 1.00 96.69 85 MET A CA 1
ATOM 683 C C . MET A 1 85 ? -0.932 5.260 1.478 1.00 96.69 85 MET A C 1
ATOM 685 O O . MET A 1 85 ? -0.132 5.322 0.544 1.00 96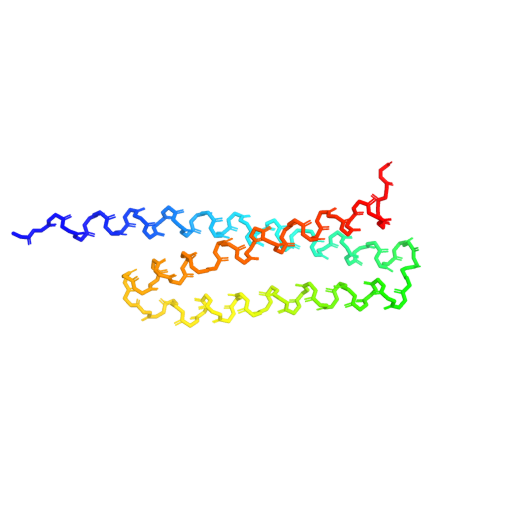.69 85 MET A O 1
ATOM 689 N N . LEU A 1 86 ? -1.905 4.343 1.522 1.00 97.62 86 LEU A N 1
ATOM 690 C CA . LEU A 1 86 ? -2.164 3.395 0.437 1.00 97.62 86 LEU A CA 1
ATOM 691 C C . LEU A 1 86 ? -2.681 4.089 -0.822 1.00 97.62 86 LEU A C 1
ATOM 693 O O . LEU A 1 86 ? -2.210 3.765 -1.910 1.00 97.62 86 LEU A O 1
ATOM 697 N N . LYS A 1 87 ? -3.593 5.060 -0.688 1.00 96.94 87 LYS A N 1
ATOM 698 C CA . LYS A 1 87 ? -4.094 5.856 -1.823 1.00 96.94 87 LYS A CA 1
ATOM 699 C C . LYS A 1 87 ? -2.951 6.583 -2.530 1.00 96.94 87 LYS A C 1
ATOM 701 O O . LYS A 1 87 ? -2.806 6.463 -3.742 1.00 96.94 87 LYS A O 1
ATOM 706 N N . GLU A 1 88 ? -2.090 7.256 -1.769 1.00 97.62 88 GLU A N 1
ATOM 707 C CA . GLU A 1 88 ? -0.921 7.949 -2.317 1.00 97.62 88 GLU A CA 1
ATOM 708 C C . GLU A 1 88 ? 0.068 6.980 -2.986 1.00 97.62 88 GLU A C 1
ATOM 710 O O . GLU A 1 88 ? 0.574 7.249 -4.077 1.00 97.62 88 GLU A O 1
ATOM 715 N N . LEU A 1 89 ? 0.331 5.829 -2.356 1.00 97.75 89 LEU A N 1
ATOM 716 C CA . LEU A 1 89 ? 1.205 4.807 -2.925 1.00 97.75 89 LEU A CA 1
ATOM 717 C C . LEU A 1 89 ? 0.646 4.271 -4.249 1.00 97.75 89 LEU A C 1
ATOM 719 O O . LEU A 1 89 ? 1.384 4.193 -5.228 1.00 97.75 89 LEU A O 1
ATOM 723 N N . LEU A 1 90 ? -0.644 3.936 -4.299 1.00 97.06 90 LEU A N 1
ATOM 724 C CA . LEU A 1 90 ? -1.303 3.446 -5.509 1.00 97.06 90 LEU A CA 1
ATOM 725 C C . LEU A 1 90 ? -1.266 4.470 -6.644 1.00 97.06 90 LEU A C 1
ATOM 727 O O . LEU A 1 90 ? -0.986 4.098 -7.784 1.00 97.06 90 LEU A O 1
ATOM 731 N N . ASP A 1 91 ? -1.499 5.746 -6.349 1.00 97.12 91 ASP A N 1
ATOM 732 C CA . ASP A 1 91 ? -1.423 6.815 -7.346 1.00 97.12 91 ASP A CA 1
ATOM 733 C C . ASP A 1 91 ? -0.007 6.968 -7.913 1.00 97.12 91 ASP A C 1
ATOM 735 O O . ASP A 1 91 ? 0.177 7.082 -9.130 1.00 97.12 91 ASP A O 1
ATOM 739 N N . ASP A 1 92 ? 1.011 6.915 -7.054 1.00 96.56 92 ASP A N 1
ATOM 740 C CA . ASP A 1 92 ? 2.409 6.945 -7.478 1.00 96.56 92 ASP A CA 1
ATOM 741 C C . ASP A 1 92 ? 2.784 5.733 -8.333 1.00 96.56 92 ASP A C 1
ATOM 743 O O . ASP A 1 92 ? 3.504 5.874 -9.327 1.00 96.56 92 ASP A O 1
ATOM 747 N N . MET A 1 93 ? 2.283 4.549 -7.975 1.00 95.69 93 MET A N 1
ATOM 748 C CA . MET A 1 93 ? 2.481 3.331 -8.755 1.00 95.69 93 MET A CA 1
ATOM 749 C C . MET A 1 93 ? 1.815 3.435 -10.126 1.00 95.69 93 MET A C 1
ATOM 751 O O . MET A 1 93 ? 2.463 3.116 -11.115 1.00 95.69 93 MET A O 1
ATOM 755 N N . LYS A 1 94 ? 0.577 3.944 -10.213 1.00 93.25 94 LYS A N 1
ATOM 756 C CA . LYS A 1 94 ? -0.146 4.141 -11.486 1.00 93.25 94 LYS A CA 1
ATOM 757 C C . LYS A 1 94 ? 0.586 5.106 -12.416 1.00 93.25 94 LYS A C 1
ATOM 759 O O . LYS A 1 94 ? 0.740 4.825 -13.602 1.00 93.25 94 LYS A O 1
ATOM 764 N N . LYS A 1 95 ? 1.081 6.231 -11.887 1.00 92.81 95 LYS A N 1
ATOM 765 C CA . LYS A 1 95 ? 1.875 7.200 -12.666 1.00 92.81 95 LYS A CA 1
ATOM 766 C C . LYS A 1 95 ? 3.183 6.593 -13.165 1.00 92.81 95 LYS A C 1
ATOM 768 O O . LYS A 1 95 ? 3.607 6.876 -14.283 1.00 92.81 95 LYS A O 1
ATOM 773 N N . PHE A 1 96 ? 3.837 5.790 -12.329 1.00 92.44 96 PHE A N 1
ATOM 774 C CA . PHE A 1 96 ? 5.091 5.142 -12.686 1.00 92.44 96 PHE A CA 1
ATOM 775 C C . PHE A 1 96 ? 4.888 4.029 -13.720 1.00 92.44 96 PHE A C 1
ATOM 777 O O . PHE A 1 96 ? 5.594 4.006 -14.722 1.00 92.44 96 PHE A O 1
ATOM 784 N N . GLU A 1 97 ? 3.886 3.174 -13.524 1.00 89.25 97 GLU A N 1
ATOM 785 C CA . GLU A 1 97 ? 3.462 2.137 -14.469 1.00 89.25 97 GLU A CA 1
ATOM 786 C C . GLU A 1 97 ? 3.179 2.734 -15.850 1.00 89.25 97 GLU A C 1
ATOM 788 O O . GLU A 1 97 ? 3.786 2.306 -16.822 1.00 89.25 97 GLU A O 1
ATOM 793 N N . ALA A 1 98 ? 2.369 3.796 -15.937 1.00 89.25 98 ALA A N 1
ATOM 794 C CA . ALA A 1 98 ? 2.059 4.460 -17.206 1.00 89.25 98 ALA A CA 1
ATOM 795 C C . ALA A 1 98 ? 3.299 4.996 -17.948 1.00 89.25 98 ALA A C 1
ATOM 797 O O . ALA A 1 98 ? 3.267 5.172 -19.165 1.00 89.25 98 ALA A O 1
ATOM 798 N N . LYS A 1 99 ? 4.394 5.267 -17.226 1.00 87.12 99 LYS A N 1
ATOM 799 C CA . LYS A 1 99 ? 5.663 5.714 -17.805 1.00 87.12 99 LYS A CA 1
ATOM 800 C C . LYS A 1 99 ? 6.498 4.556 -18.358 1.00 87.12 99 LYS A C 1
ATOM 802 O O . LYS A 1 99 ? 7.154 4.740 -19.379 1.00 87.12 99 LYS A O 1
ATOM 807 N N . ILE A 1 100 ? 6.526 3.413 -17.669 1.00 86.00 100 ILE A N 1
ATOM 808 C CA . ILE A 1 100 ? 7.441 2.300 -17.987 1.00 86.00 100 ILE A CA 1
ATOM 809 C C . ILE A 1 100 ? 6.773 1.144 -18.744 1.00 86.00 100 ILE A C 1
ATOM 811 O O . ILE A 1 100 ? 7.452 0.358 -19.397 1.00 86.00 100 ILE A O 1
ATOM 815 N N . LEU A 1 101 ? 5.447 1.051 -18.663 1.00 78.94 101 LEU A N 1
ATOM 816 C CA . LEU A 1 101 ? 4.592 0.104 -19.368 1.00 78.94 101 LEU A CA 1
ATOM 817 C C . LEU A 1 101 ? 3.537 0.889 -20.167 1.00 78.94 101 LEU A C 1
ATOM 819 O O . LEU A 1 101 ? 2.345 0.809 -19.855 1.00 78.94 101 LEU A O 1
ATOM 823 N N . PRO A 1 102 ? 3.940 1.698 -21.168 1.00 67.56 102 PRO A N 1
ATOM 824 C CA . PRO A 1 102 ? 2.967 2.325 -22.046 1.00 67.56 102 PRO A CA 1
ATOM 825 C C . PRO A 1 102 ? 2.219 1.213 -22.789 1.00 67.56 102 PRO A C 1
ATOM 827 O O . PRO A 1 102 ? 2.832 0.402 -23.484 1.00 67.56 102 PRO A O 1
ATOM 830 N N . ARG A 1 103 ? 0.906 1.142 -22.565 1.00 59.59 103 ARG A N 1
ATOM 831 C CA . ARG A 1 103 ? 0.008 0.267 -23.323 1.00 59.59 103 ARG A CA 1
ATOM 832 C C . ARG A 1 103 ? 0.007 0.626 -24.802 1.00 59.59 103 ARG A C 1
ATOM 834 O O . ARG A 1 103 ? 0.066 1.840 -25.103 1.00 59.59 103 ARG A O 1
#

Organism: NCBI:txid1798705

Radius of gyration: 16.82 Å; chains: 1; bounding box: 44×17×51 Å

Secondary structure (DSSP, 8-state):
--SHHHHHHHHHHHHHHHHHHHHHHHHHHHHHHHHHHHHS---HHHHHHHHHHHHHHHHHHHHHHHHTTS-HHHHHHHHHHHHHHHHHHHHHHHHHHHHHS--